Protein 3TWG (pdb70)

Foldseek 3Di:
DPVVVVCVVCCCVVDD/DDPVVVVVCCVVVCVVVVD

Structure (mmCIF, N/CA/C/O backbone):
data_3TWG
#
_entry.id   3TWG
#
_cell.length_a   30.956
_cell.length_b   36.363
_cell.length_c   41.457
_cell.angle_alpha   90.000
_cell.angle_beta   90.000
_cell.angle_gamma   90.000
#
_symmetry.space_group_name_H-M   'P 21 21 2'
#
loop_
_entity.id
_entity.type
_entity.pdbx_description
1 polymer alpha4F3af3d
2 water water
#
loop_
_atom_site.group_PDB
_atom_site.id
_atom_site.type_symbol
_atom_site.label_atom_id
_atom_site.label_alt_id
_atom_site.label_comp_id
_atom_site.label_asym_id
_atom_site.label_entity_id
_atom_site.label_seq_id
_atom_site.pdbx_PDB_ins_code
_atom_site.Cartn_x
_atom_site.Cartn_y
_atom_site.Cartn_z
_atom_site.occupancy
_atom_site.B_iso_or_equiv
_atom_site.auth_seq_id
_atom_site.auth_comp_id
_atom_site.auth_asym_id
_atom_site.auth_atom_id
_atom_site.pdbx_PDB_model_num
ATOM 1 N N . GLU A 1 5 ? -6.922 -3.398 -21.064 1.00 67.77 5 GLU A N 1
ATOM 2 C CA . GLU A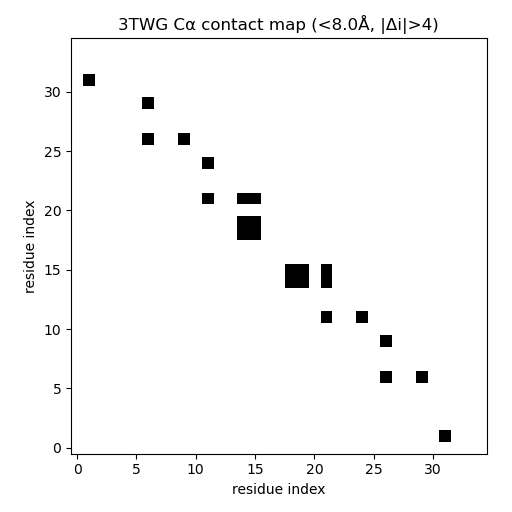 1 5 ? -6.867 -4.803 -20.662 1.00 66.81 5 GLU A CA 1
ATOM 3 C C . GLU A 1 5 ? -6.512 -4.972 -19.178 1.00 65.48 5 GLU A C 1
ATOM 4 O O . GLU A 1 5 ? -7.070 -5.849 -18.519 1.00 62.06 5 GLU A O 1
ATOM 15 N N . TYR A 1 7 ? -6.733 -2.331 -17.115 1.00 55.99 7 TYR A N 1
ATOM 16 C CA . TYR A 1 7 ? -7.426 -1.184 -16.537 1.00 53.51 7 TYR A CA 1
ATOM 17 C C . TYR A 1 7 ? -8.193 -1.584 -15.283 1.00 52.27 7 TYR A C 1
ATOM 18 O O . TYR A 1 7 ? -8.016 -0.936 -14.254 1.00 48.57 7 TYR A O 1
ATOM 20 N N . LYS A 1 8 ? -8.976 -2.688 -15.344 1.00 49.96 8 LYS A N 1
ATOM 21 C CA . LYS A 1 8 ? -9.750 -3.197 -14.203 1.00 47.92 8 LYS A CA 1
ATOM 22 C C . LYS A 1 8 ? -8.855 -3.628 -13.030 1.00 47.96 8 LYS A C 1
ATOM 23 O O . LYS A 1 8 ? -9.216 -3.412 -11.869 1.00 45.22 8 LYS A O 1
ATOM 25 N N . GLU A 1 9 ? -7.681 -4.216 -13.332 1.00 43.75 9 GLU A N 1
ATOM 26 C CA . GLU A 1 9 ? -6.740 -4.614 -12.284 1.00 40.33 9 GLU A CA 1
ATOM 27 C C . GLU A 1 9 ? -6.101 -3.411 -11.598 1.00 37.62 9 GLU A C 1
ATOM 28 O O . GLU A 1 9 ? -5.913 -3.468 -10.394 1.00 33.90 9 GLU A O 1
ATOM 48 N N . GLU A 1 11 ? -7.452 -0.340 -11.345 1.00 32.92 11 GLU A N 1
ATOM 49 C CA . GLU A 1 11 ? -8.549 0.276 -10.589 1.00 31.90 11 GLU A CA 1
ATOM 50 C C . GLU A 1 11 ? -8.711 -0.514 -9.285 1.00 32.68 11 GLU A C 1
ATOM 51 O O . GLU A 1 11 ? -8.782 0.104 -8.228 1.00 30.11 11 GLU A O 1
ATOM 57 N N . ASP A 1 12 ? -8.756 -1.867 -9.356 1.00 31.15 12 ASP 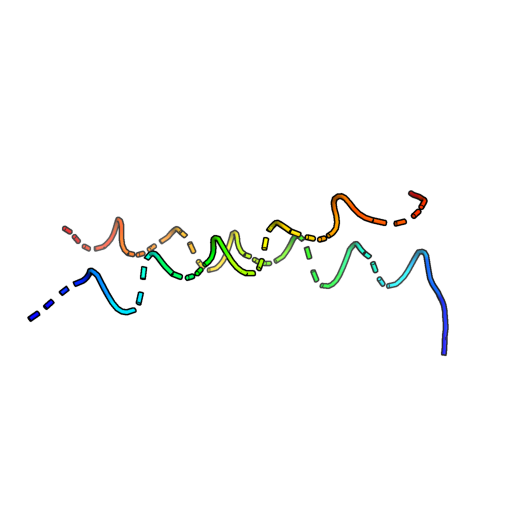A N 1
ATOM 58 C CA . ASP A 1 12 ? -8.893 -2.702 -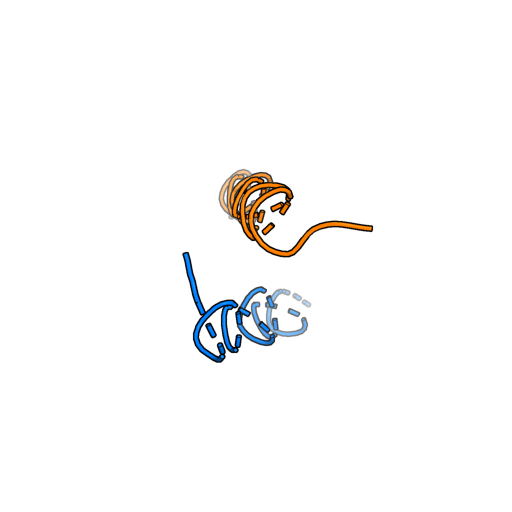8.154 1.00 31.11 12 ASP A CA 1
ATOM 59 C C . ASP A 1 12 ? -7.712 -2.515 -7.208 1.00 30.36 12 ASP A C 1
ATOM 60 O O . ASP A 1 12 ? -7.921 -2.459 -6.002 1.00 29.62 12 ASP A O 1
ATOM 80 N N . GLN A 1 14 ? -5.902 0.158 -6.905 1.00 24.38 14 GLN A N 1
ATOM 81 C CA . GLN A 1 14 ? -6.134 1.4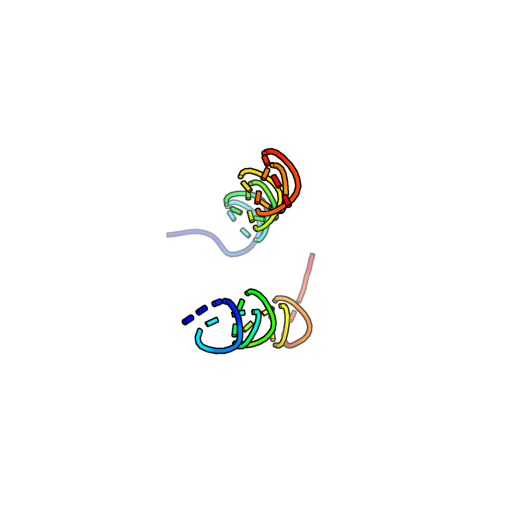67 -6.305 1.00 24.26 14 GLN A CA 1
ATOM 82 C C . GLN A 1 14 ? -7.220 1.397 -5.233 1.00 27.00 14 GLN A C 1
ATOM 83 O O . GLN A 1 14 ? -7.028 1.896 -4.120 1.00 25.68 14 GLN A O 1
ATOM 89 N N . GLU A 1 15 ? -8.320 0.707 -5.537 1.00 25.64 15 GLU A N 1
ATOM 90 C CA . GLU A 1 15 ? -9.438 0.534 -4.613 1.00 24.98 15 GLU A CA 1
ATOM 91 C C . GLU A 1 15 ? -9.004 -0.226 -3.363 1.00 26.87 15 GLU A C 1
ATOM 92 O O . GLU A 1 15 ? -9.394 0.164 -2.263 1.00 28.21 15 GLU A O 1
ATOM 98 N N . ARG A 1 16 ? -8.153 -1.248 -3.519 1.00 23.92 16 ARG A N 1
ATOM 99 C CA . ARG A 1 16 ? -7.708 -1.999 -2.333 1.00 24.83 16 ARG A CA 1
ATOM 100 C C . ARG A 1 16 ? -6.850 -1.146 -1.400 1.00 27.82 16 ARG A C 1
ATOM 101 O O . ARG A 1 16 ? -6.973 -1.273 -0.178 1.00 27.30 16 ARG A O 1
ATOM 123 N N . ARG A 1 18 ? -7.149 2.154 -1.174 1.00 22.07 18 ARG A N 1
ATOM 124 C CA . ARG A 1 18 ? -8.139 3.059 -0.588 1.00 22.14 18 ARG A CA 1
ATOM 125 C C . ARG A 1 18 ? -8.805 2.367 0.599 1.00 26.15 18 ARG A C 1
ATOM 126 O O . ARG A 1 18 ? -8.912 2.996 1.644 1.00 27.57 18 ARG A O 1
ATOM 134 N N . LYS A 1 19 ? -9.194 1.068 0.464 1.00 24.23 19 LYS A N 1
ATOM 135 C CA . LYS A 1 19 ? -9.836 0.299 1.543 1.00 25.75 19 LYS A CA 1
ATOM 136 C C . LYS A 1 19 ? -8.881 0.167 2.736 1.00 30.19 19 LYS A C 1
ATOM 137 O O . LYS A 1 19 ? -9.316 0.265 3.880 1.00 32.60 19 LYS A O 1
ATOM 158 N N . ARG A 1 21 ? -6.464 2.270 3.611 1.00 30.42 21 ARG A N 1
ATOM 159 C CA . ARG A 1 21 ? -6.382 3.607 4.195 1.00 31.97 21 ARG A CA 1
ATOM 160 C C . ARG A 1 21 ? -7.608 3.950 5.025 1.00 37.34 21 ARG A C 1
ATOM 161 O O . ARG A 1 21 ? -7.457 4.615 6.047 1.00 40.42 21 ARG A O 1
ATOM 169 N N . LYS A 1 22 ? -8.825 3.554 4.561 1.00 32.35 22 LYS A N 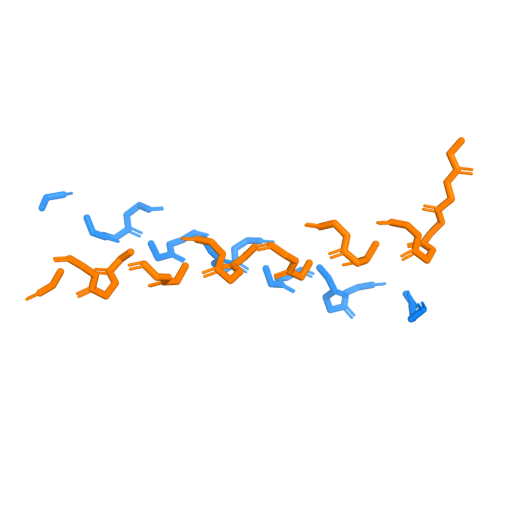1
ATOM 170 C CA . LYS A 1 22 ? -10.097 3.864 5.246 1.00 33.97 22 LYS A CA 1
ATOM 171 C C . LYS A 1 22 ? -10.132 3.276 6.658 1.00 41.47 22 LYS A C 1
ATOM 172 O O . LYS A 1 22 ? -10.742 3.862 7.558 1.00 45.76 22 LYS A O 1
ATOM 178 N N . LYS A 1 23 ? -9.478 2.120 6.843 1.00 38.23 23 LYS A N 1
ATOM 179 C CA . LYS A 1 23 ? -9.401 1.379 8.108 1.00 42.44 23 LYS A CA 1
ATOM 180 C C . LYS A 1 23 ? -8.398 1.981 9.106 1.00 48.52 23 LYS A C 1
ATOM 181 O O . LYS A 1 23 ? -8.453 1.684 10.296 1.00 51.80 23 LYS A O 1
ATOM 201 N N . ARG A 1 25 ? -6.276 5.100 11.159 1.00 51.42 25 ARG A N 1
ATOM 202 C CA . ARG A 1 25 ? -6.459 6.417 11.748 1.00 53.89 25 ARG A CA 1
ATOM 203 C C . ARG A 1 25 ? -5.448 7.331 11.030 1.00 58.58 25 ARG A C 1
ATOM 204 O O . ARG A 1 25 ? -4.451 6.835 10.490 1.00 57.44 25 ARG A O 1
ATOM 206 N N . SER A 1 26 ? -5.723 8.645 10.989 1.00 56.93 26 SER A N 1
ATOM 207 C CA . SER A 1 26 ? -4.869 9.654 10.355 1.00 85.78 26 SER A CA 1
ATOM 208 C C . SER A 1 26 ? -3.511 9.754 11.043 1.00 113.69 26 SER A C 1
ATOM 209 O O . SER A 1 26 ? -2.529 10.118 10.405 1.00 77.79 26 SER A O 1
ATOM 211 N N . GLY B 1 1 ? 8.315 1.164 12.743 1.00 77.72 1 GLY B N 1
ATOM 212 C CA . GLY B 1 1 ? 7.197 1.657 11.949 1.00 72.44 1 GLY B CA 1
ATOM 213 C C . GLY B 1 1 ? 6.385 2.754 12.614 1.00 73.53 1 GLY B C 1
ATOM 214 O O . GLY B 1 1 ? 6.591 3.054 13.796 1.00 76.42 1 GLY B O 1
ATOM 215 N N . ASN B 1 2 ? 5.448 3.359 11.847 1.00 64.83 2 ASN B N 1
ATOM 216 C CA . ASN B 1 2 ? 4.548 4.433 12.290 1.00 62.08 2 ASN B CA 1
ATOM 217 C C . ASN B 1 2 ? 3.274 4.510 11.429 1.00 59.58 2 ASN B C 1
ATOM 218 O O . ASN B 1 2 ? 3.353 4.421 10.196 1.00 56.21 2 ASN B O 1
ATOM 223 N N . ALA B 1 3 ? 2.103 4.685 12.090 1.00 54.15 3 ALA B N 1
ATOM 224 C CA . ALA B 1 3 ? 0.786 4.770 11.446 1.00 50.53 3 ALA B CA 1
ATOM 225 C C . ALA B 1 3 ? 0.648 6.002 10.556 1.00 49.05 3 ALA B C 1
ATOM 226 O O . ALA B 1 3 ? 0.193 5.869 9.420 1.00 45.51 3 ALA B O 1
ATOM 228 N N . ASP B 1 4 ? 1.051 7.193 11.063 1.00 45.43 4 ASP B N 1
ATOM 229 C CA . ASP B 1 4 ? 1.006 8.460 10.321 1.00 42.65 4 ASP B CA 1
ATOM 230 C C . ASP B 1 4 ? 1.838 8.356 9.037 1.00 38.67 4 ASP B C 1
ATOM 231 O O . ASP B 1 4 ? 1.372 8.788 7.982 1.00 34.04 4 ASP B O 1
ATOM 236 N N . GLU B 1 5 ? 3.022 7.725 9.106 1.00 35.17 5 GLU B N 1
ATOM 237 C CA . GLU B 1 5 ? 3.889 7.544 7.933 1.00 34.60 5 GLU B CA 1
ATOM 238 C C . GLU B 1 5 ? 3.250 6.570 6.936 1.00 35.51 5 GLU B C 1
ATOM 239 O O . GLU B 1 5 ? 3.272 6.828 5.741 1.00 33.23 5 GLU B O 1
ATOM 254 N N . TYR B 1 7 ? 0.078 5.883 6.505 1.00 26.35 7 TYR B N 1
ATOM 255 C CA . TYR B 1 7 ? -1.058 6.572 5.903 1.00 23.95 7 TYR B CA 1
ATOM 256 C C . TYR B 1 7 ? -0.608 7.564 4.804 1.00 25.98 7 TYR B C 1
ATOM 257 O O . TYR B 1 7 ? -1.106 7.505 3.687 1.00 23.81 7 TYR B O 1
ATOM 266 N N . LYS B 1 8 ? 0.406 8.384 5.089 1.00 23.69 8 LYS B N 1
ATOM 267 C CA . LYS B 1 8 ? 0.917 9.356 4.101 1.00 21.59 8 LYS B CA 1
ATOM 268 C C . LYS B 1 8 ? 1.503 8.656 2.883 1.00 26.29 8 LYS B C 1
ATOM 269 O O . LYS B 1 8 ? 1.234 9.037 1.740 1.00 24.99 8 LYS B O 1
ATOM 275 N N . GLU B 1 9 ? 2.266 7.597 3.122 1.00 25.18 9 GLU B N 1
ATOM 276 C CA . GLU B 1 9 ? 2.894 6.855 2.022 1.00 26.49 9 GLU B CA 1
ATOM 277 C C . GLU B 1 9 ? 1.826 6.199 1.146 1.00 30.71 9 GLU B C 1
ATOM 278 O O . GLU B 1 9 ? 1.962 6.238 -0.075 1.00 30.64 9 GLU B O 1
ATOM 298 N N . GLU B 1 11 ? -1.364 7.306 0.771 1.00 23.41 11 GLU B N 1
ATOM 299 C CA . GLU B 1 11 ? -1.995 8.425 0.063 1.00 23.54 11 GLU B CA 1
ATOM 300 C C . GLU B 1 11 ? -1.133 8.768 -1.183 1.00 26.38 11 GLU B C 1
ATOM 301 O O . GLU B 1 11 ? -1.661 8.923 -2.285 1.00 25.66 11 GLU B O 1
ATOM 307 N N . ASP B 1 12 ? 0.183 8.846 -0.997 1.00 23.01 12 ASP B N 1
ATOM 308 C CA . ASP B 1 12 ? 1.084 9.241 -2.073 1.00 22.73 12 ASP B CA 1
ATOM 309 C C . ASP B 1 12 ? 1.149 8.230 -3.185 1.00 25.70 12 ASP B C 1
ATOM 310 O O . ASP B 1 12 ? 1.077 8.632 -4.364 1.00 26.50 12 ASP B O 1
ATOM 324 N N . GLN B 1 14 ? -1.200 5.994 -3.839 1.00 24.56 14 GLN B N 1
ATOM 325 C CA A GLN B 1 14 ? -2.508 5.953 -4.489 0.50 24.65 14 GLN B CA 1
ATOM 326 C CA B GLN B 1 14 ? -2.504 5.951 -4.505 0.50 24.77 14 GLN B CA 1
ATOM 327 C C . GLN B 1 14 ? -2.537 7.058 -5.553 1.00 27.10 14 GLN B C 1
ATOM 328 O O . GLN B 1 14 ? -2.983 6.827 -6.680 1.00 26.86 14 GLN B O 1
ATOM 339 N N . GLU B 1 15 ? -2.038 8.257 -5.193 1.00 23.92 15 GLU B N 1
ATOM 340 C CA . GLU B 1 15 ? -2.022 9.393 -6.105 1.00 24.53 15 GLU B CA 1
ATOM 341 C C . GLU B 1 15 ? -1.119 9.148 -7.312 1.00 28.45 15 GLU B C 1
ATOM 342 O O . GLU B 1 15 ? -1.504 9.463 -8.440 1.00 29.78 15 GLU B O 1
ATOM 348 N N . ARG B 1 16 ? 0.040 8.510 -7.095 1.00 27.49 16 ARG B N 1
ATOM 349 C CA . ARG B 1 16 ? 0.971 8.196 -8.178 1.00 29.73 16 ARG B CA 1
ATOM 350 C C . ARG B 1 16 ? 0.281 7.215 -9.131 1.00 33.26 16 ARG B C 1
ATOM 351 O O . ARG B 1 16 ? 0.362 7.363 -10.340 1.00 34.44 16 ARG B O 1
ATOM 373 N N . ARG B 1 18 ? -3.042 6.960 -9.549 1.00 33.68 18 ARG B N 1
ATOM 374 C CA A ARG B 1 18 ? -4.131 7.713 -10.155 0.50 34.92 18 ARG B CA 1
ATOM 375 C CA B ARG B 1 18 ? -4.125 7.751 -10.125 0.50 34.94 18 ARG B CA 1
ATOM 376 C C . ARG B 1 18 ? -3.607 8.468 -11.371 1.00 39.13 18 ARG B C 1
ATOM 377 O O . ARG B 1 18 ? -4.233 8.392 -12.428 1.00 41.19 18 ARG B O 1
ATOM 392 N N . LYS B 1 19 ? -2.419 9.133 -11.239 1.00 32.62 19 LYS B N 1
ATOM 393 C CA . LYS B 1 19 ? -1.763 9.892 -12.318 1.00 34.24 19 LYS B CA 1
A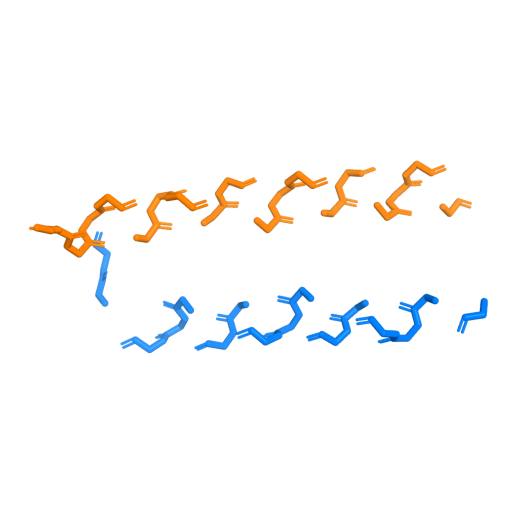TOM 394 C C . LYS B 1 19 ? -1.288 8.962 -13.406 1.00 40.85 19 LYS B C 1
ATOM 395 O O . LYS B 1 19 ? -1.415 9.303 -14.576 1.00 42.01 19 LYS B O 1
ATOM 410 N N . ARG B 1 21 ? -2.692 6.116 -14.164 1.00 42.92 21 ARG B N 1
ATOM 411 C CA . ARG B 1 21 ? -3.949 5.672 -14.784 1.00 44.35 21 ARG B CA 1
ATOM 412 C C . ARG B 1 21 ? -4.517 6.731 -15.728 1.00 51.75 21 ARG B C 1
ATOM 413 O O . ARG B 1 21 ? -4.8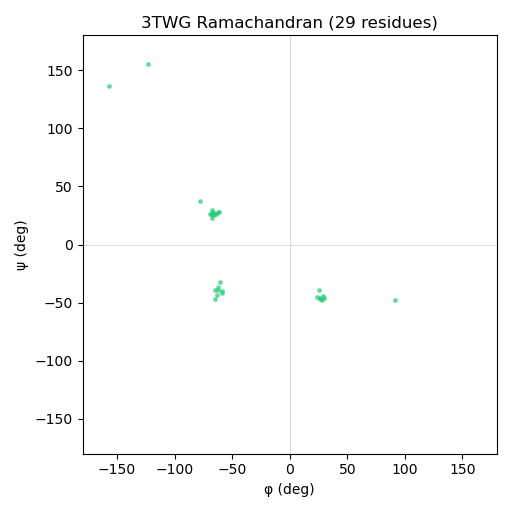65 6.412 -16.869 1.00 54.87 21 ARG B O 1
ATOM 421 N N . LYS B 1 22 ? -4.551 8.003 -15.270 1.00 47.83 22 LYS B N 1
ATOM 422 C CA . LYS B 1 22 ? -4.995 9.162 -16.047 1.00 50.61 22 LYS B CA 1
ATOM 423 C C . LYS B 1 22 ? -4.133 9.315 -17.306 1.00 57.18 22 LYS B C 1
ATOM 424 O O . LYS B 1 22 ? -4.681 9.591 -18.377 1.00 61.09 22 LYS B O 1
ATOM 426 N N . LYS B 1 23 ? -2.801 9.085 -17.188 1.00 52.23 23 LYS B N 1
ATOM 427 C CA . LYS B 1 23 ? -1.863 9.149 -18.323 1.00 56.09 23 LYS B CA 1
ATOM 428 C C . LYS B 1 23 ? -2.160 8.023 -19.328 1.00 62.67 23 LYS B C 1
ATOM 429 O O . LYS B 1 23 ? -2.142 8.273 -20.532 1.00 65.10 23 LYS B O 1
ATOM 449 N N . ARG B 1 25 ? -5.099 6.541 -19.742 0.50 58.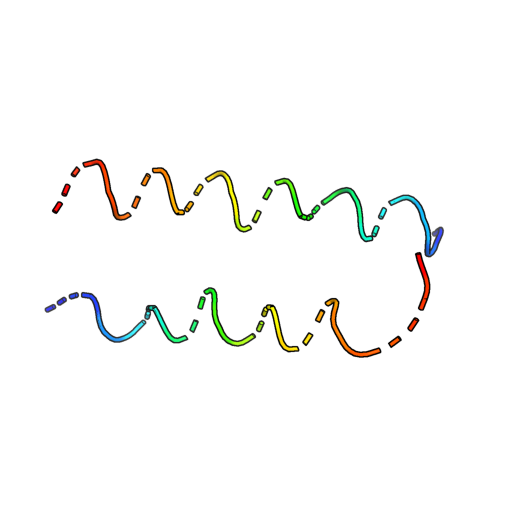68 25 ARG B N 1
ATOM 450 C CA . ARG B 1 25 ? -6.433 6.863 -20.251 0.50 78.94 25 ARG B CA 1
ATOM 451 C C . ARG B 1 25 ? -6.340 7.954 -21.319 0.50 100.41 25 ARG B C 1
ATOM 452 O O . ARG B 1 25 ? -7.113 7.949 -22.274 0.50 64.39 25 ARG B O 1
#

Secondary structure (DSSP, 8-state):
----------------/--S----------------

B-factor: mean 45.82, std 18.0, range [21.59, 119.58]

Radius of gyration: 12.02 Å; Cα contacts (8 Å, |Δi|>4): 15; chains: 2; bounding box: 17×15×33 Å

Sequence (35 aa):
EYKEEDQERRKRKKRSGNADEYKEEDQQERRRKRKKR

Solvent-accessible surface area: 4174 Å² total